Protein AF-Q3JCQ8-F1 (afdb_monomer_lite)

Organism: Nitrosococcus oceani (strain ATCC 19707 / BCRC 17464 / JCM 30415 / NCIMB 11848 / C-107) (NCBI:txid323261)

Secondary structure (DSSP, 8-state):
-------HHHHHHHBT-TTTTT-B-EETTPPPP---HHHHHHHHHHHHTTPPPPPPP----SS---EEPPPSS--TT--GGGGB-----

Structure (mmCIF, N/CA/C/O backbone):
data_AF-Q3JCQ8-F1
#
_entry.id   AF-Q3JCQ8-F1
#
loop_
_atom_site.group_PDB
_atom_site.id
_atom_site.type_symbol
_atom_site.label_atom_id
_atom_site.label_alt_id
_atom_site.label_comp_id
_atom_site.label_asym_id
_atom_site.label_entity_id
_atom_site.label_seq_id
_atom_site.pdbx_PDB_ins_code
_atom_site.Cartn_x
_atom_site.Cartn_y
_atom_site.Cartn_z
_atom_site.occupancy
_atom_site.B_iso_or_equiv
_atom_site.auth_seq_id
_atom_site.auth_comp_id
_atom_site.auth_asym_id
_atom_site.auth_atom_id
_atom_site.pdbx_PDB_model_num
ATOM 1 N N . MET A 1 1 ? 17.918 -3.551 6.478 1.00 58.00 1 MET A N 1
ATOM 2 C CA . MET A 1 1 ? 16.676 -2.884 6.019 1.00 58.00 1 MET A CA 1
ATOM 3 C C . MET A 1 1 ? 16.398 -1.716 6.954 1.00 58.00 1 MET A C 1
ATOM 5 O O . MET A 1 1 ? 16.527 -1.906 8.156 1.00 58.00 1 MET A O 1
ATOM 9 N N . LYS A 1 2 ? 16.125 -0.509 6.441 1.00 68.50 2 LYS A N 1
ATOM 10 C CA . LYS A 1 2 ? 15.795 0.656 7.283 1.00 68.50 2 LYS A CA 1
ATOM 11 C C . LYS A 1 2 ? 14.275 0.771 7.382 1.00 68.50 2 LYS A C 1
ATOM 13 O O . LYS A 1 2 ? 13.629 0.941 6.354 1.00 68.50 2 LYS A O 1
ATOM 18 N N . ASN A 1 3 ? 13.731 0.697 8.594 1.00 73.88 3 ASN A N 1
ATOM 19 C CA . ASN A 1 3 ? 12.316 0.967 8.833 1.00 73.88 3 ASN A CA 1
ATO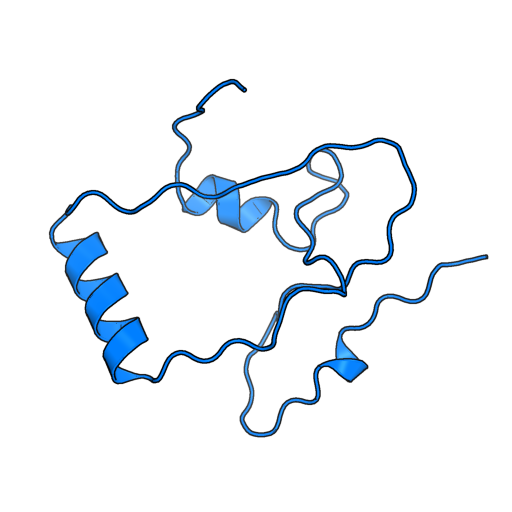M 20 C C . ASN A 1 3 ? 12.102 2.483 8.801 1.00 73.88 3 ASN A C 1
ATOM 22 O O . ASN A 1 3 ? 12.744 3.208 9.560 1.00 73.88 3 ASN A O 1
ATOM 26 N N . GLN A 1 4 ? 11.231 2.953 7.913 1.00 79.62 4 GLN A N 1
ATOM 27 C CA . GLN A 1 4 ? 10.868 4.365 7.805 1.00 79.62 4 GLN A CA 1
ATOM 28 C C . GLN A 1 4 ? 9.427 4.539 8.281 1.00 79.62 4 GLN A C 1
ATOM 30 O O . GLN A 1 4 ? 8.548 3.776 7.882 1.00 79.62 4 GLN A O 1
ATOM 35 N N . LYS A 1 5 ? 9.194 5.517 9.161 1.00 83.56 5 LYS A N 1
ATOM 36 C CA . LYS A 1 5 ? 7.844 5.921 9.563 1.00 83.56 5 LYS A CA 1
ATOM 37 C C . LYS A 1 5 ? 7.393 7.021 8.612 1.00 83.56 5 LYS A C 1
ATOM 39 O O . LYS A 1 5 ? 7.950 8.112 8.641 1.00 83.56 5 LYS A O 1
ATOM 44 N N . GLU A 1 6 ? 6.409 6.721 7.779 1.00 86.56 6 GLU A N 1
ATOM 45 C CA . GLU A 1 6 ? 5.850 7.654 6.802 1.00 86.56 6 GLU A CA 1
ATOM 46 C C . GLU A 1 6 ? 4.330 7.689 6.931 1.00 86.56 6 GLU A C 1
ATOM 48 O O . GLU A 1 6 ? 3.711 6.710 7.354 1.00 86.56 6 GLU A O 1
ATOM 53 N N . SER A 1 7 ? 3.715 8.820 6.582 1.00 89.50 7 SER A N 1
ATOM 54 C CA . SER A 1 7 ? 2.256 8.934 6.623 1.00 89.50 7 SER A CA 1
ATOM 55 C C . SER A 1 7 ? 1.607 8.109 5.511 1.00 89.50 7 SER A C 1
ATOM 57 O O . SER A 1 7 ? 2.141 8.000 4.404 1.00 89.50 7 SER A O 1
ATOM 59 N N . ILE A 1 8 ? 0.404 7.589 5.775 1.00 88.19 8 ILE A N 1
ATOM 60 C CA . ILE A 1 8 ? -0.399 6.875 4.768 1.00 88.19 8 ILE A CA 1
ATOM 61 C C . ILE A 1 8 ? -0.601 7.761 3.534 1.00 88.19 8 ILE A C 1
ATOM 63 O O . ILE A 1 8 ? -0.404 7.310 2.412 1.00 88.19 8 ILE A O 1
ATOM 67 N N . ARG A 1 9 ? -0.900 9.054 3.731 1.00 91.00 9 ARG A N 1
ATOM 68 C CA . ARG A 1 9 ? -1.067 10.021 2.636 1.00 91.00 9 ARG A CA 1
ATOM 69 C C . ARG A 1 9 ? 0.165 10.099 1.738 1.00 91.00 9 ARG A C 1
ATOM 71 O O . ARG A 1 9 ? 0.028 10.132 0.518 1.00 91.00 9 ARG A O 1
ATOM 78 N N . LYS A 1 10 ? 1.359 10.135 2.335 1.00 91.38 10 LYS A N 1
ATOM 79 C CA . LYS A 1 10 ? 2.602 10.142 1.571 1.00 91.38 10 LYS A CA 1
ATOM 80 C C . LYS A 1 10 ? 2.731 8.842 0.786 1.00 91.38 10 LYS A C 1
ATOM 82 O O . LYS A 1 10 ? 2.897 8.928 -0.420 1.00 91.38 10 LYS A O 1
ATOM 87 N N . MET A 1 11 ? 2.557 7.679 1.417 1.00 90.44 11 MET A N 1
ATOM 88 C CA . MET A 1 11 ? 2.620 6.377 0.732 1.00 90.44 11 MET A CA 1
ATOM 89 C C . MET A 1 11 ? 1.646 6.276 -0.451 1.00 90.44 11 MET A C 1
ATOM 91 O O . MET A 1 11 ? 2.039 5.840 -1.528 1.00 90.44 11 MET A O 1
ATOM 95 N N . VAL A 1 12 ? 0.405 6.744 -0.289 1.00 91.06 12 VAL A N 1
ATOM 96 C CA . VAL A 1 12 ? -0.605 6.749 -1.362 1.00 91.06 12 VAL A CA 1
ATOM 97 C C . VAL A 1 12 ? -0.160 7.601 -2.556 1.00 91.06 12 VAL A C 1
ATOM 99 O O . VAL A 1 12 ? -0.415 7.226 -3.693 1.00 91.06 12 VAL A O 1
ATOM 102 N N . SER A 1 13 ? 0.571 8.699 -2.329 1.00 93.50 13 SER A N 1
ATOM 103 C CA . SER A 1 13 ? 1.065 9.561 -3.418 1.00 93.50 13 SER A CA 1
ATOM 104 C C . SER A 1 13 ? 2.118 8.912 -4.330 1.00 93.50 13 SER A C 1
ATOM 106 O O . SER A 1 13 ? 2.357 9.423 -5.424 1.00 93.50 13 SER A O 1
ATOM 108 N N . TYR A 1 14 ? 2.735 7.805 -3.895 1.00 94.06 14 TYR A N 1
ATOM 109 C CA . TYR A 1 14 ? 3.693 7.030 -4.694 1.00 94.06 14 TYR A CA 1
ATOM 110 C C . TYR A 1 14 ? 3.017 5.971 -5.576 1.00 94.06 14 TYR A C 1
ATOM 112 O O . TYR A 1 14 ? 3.642 5.494 -6.522 1.00 94.06 14 TYR A O 1
ATOM 120 N N . LEU A 1 15 ? 1.774 5.568 -5.280 1.00 93.06 15 LEU A N 1
ATOM 121 C CA . LEU A 1 15 ? 1.088 4.520 -6.043 1.00 93.06 15 LEU A CA 1
ATOM 122 C C . LEU A 1 15 ? 0.909 4.963 -7.499 1.00 93.06 15 LEU A C 1
ATOM 124 O O . LEU A 1 15 ? 0.430 6.068 -7.746 1.00 93.06 15 LEU A O 1
ATOM 128 N N . ASN A 1 16 ? 1.274 4.096 -8.449 1.00 92.50 16 ASN A N 1
ATOM 129 C CA . ASN A 1 16 ? 1.140 4.346 -9.892 1.00 92.50 16 ASN A CA 1
ATOM 130 C C . ASN A 1 16 ? 1.829 5.640 -10.386 1.00 92.50 16 ASN A C 1
ATOM 132 O O . ASN A 1 16 ? 1.389 6.219 -11.379 1.00 92.50 16 ASN A O 1
ATOM 136 N N . ASN A 1 17 ? 2.877 6.115 -9.701 1.00 92.94 17 ASN A N 1
ATOM 137 C CA . ASN A 1 17 ? 3.495 7.414 -9.977 1.00 92.94 17 ASN A CA 1
ATOM 138 C C . ASN A 1 17 ? 5.011 7.314 -10.211 1.00 92.94 17 ASN A C 1
ATOM 140 O O . ASN A 1 17 ? 5.795 7.402 -9.265 1.00 92.94 17 ASN A O 1
ATOM 144 N N . ASP A 1 18 ? 5.423 7.193 -11.475 1.00 89.88 18 ASP A N 1
ATOM 145 C CA . ASP A 1 18 ? 6.837 7.086 -11.874 1.00 89.88 18 ASP A CA 1
ATOM 146 C C . ASP A 1 18 ? 7.686 8.308 -11.477 1.00 89.88 18 ASP A C 1
ATOM 148 O O . ASP A 1 18 ? 8.879 8.179 -11.196 1.00 89.88 18 ASP A O 1
ATOM 152 N N . GLU A 1 19 ? 7.083 9.498 -11.373 1.00 90.00 19 GLU A N 1
ATOM 153 C CA . GLU A 1 19 ? 7.792 10.736 -11.016 1.00 90.00 19 GLU A CA 1
ATOM 154 C C . GLU A 1 19 ? 8.251 10.757 -9.545 1.00 90.00 19 GLU A C 1
ATOM 156 O O . GLU A 1 19 ? 9.059 11.598 -9.138 1.00 90.00 19 GLU A O 1
ATOM 161 N N . LYS A 1 20 ? 7.743 9.837 -8.716 1.00 89.44 20 LYS A N 1
ATOM 162 C CA . LYS A 1 20 ? 8.035 9.750 -7.280 1.00 89.44 20 LYS A CA 1
ATOM 163 C C . LYS A 1 20 ? 9.004 8.606 -6.986 1.00 89.44 20 LYS A C 1
ATOM 165 O O . LYS A 1 20 ? 8.598 7.566 -6.486 1.00 89.44 20 LYS A O 1
ATOM 170 N N . ASP A 1 21 ? 10.296 8.813 -7.247 1.00 86.00 21 ASP A N 1
ATOM 171 C CA . ASP A 1 21 ? 11.355 7.802 -7.008 1.00 86.00 21 ASP A CA 1
ATOM 172 C C . ASP A 1 21 ? 11.052 6.454 -7.701 1.00 86.00 21 ASP A C 1
ATOM 174 O O . ASP A 1 21 ? 11.244 5.385 -7.125 1.00 86.00 21 ASP A O 1
ATOM 178 N N . GLY A 1 22 ? 10.511 6.513 -8.924 1.00 88.06 22 GLY A N 1
ATOM 179 C CA . GLY A 1 22 ? 10.102 5.339 -9.698 1.00 88.06 22 GLY A CA 1
ATOM 180 C C . GLY A 1 22 ? 8.755 4.739 -9.292 1.00 88.06 22 GLY A C 1
ATOM 181 O O . GLY A 1 22 ? 8.330 3.775 -9.912 1.00 88.06 22 GLY A O 1
ATOM 182 N N . GLY A 1 23 ? 8.071 5.295 -8.287 1.00 92.81 23 GLY A N 1
ATOM 183 C CA . GLY A 1 23 ? 6.716 4.908 -7.901 1.00 92.81 23 GLY A CA 1
ATOM 184 C C . GLY A 1 23 ? 6.602 3.560 -7.191 1.00 92.81 23 GLY A C 1
ATOM 185 O O . GLY A 1 23 ? 7.535 2.762 -7.097 1.00 92.81 23 GLY A O 1
ATOM 186 N N . TYR A 1 24 ? 5.414 3.302 -6.653 1.00 93.25 24 TYR A N 1
ATOM 187 C CA . TYR A 1 24 ? 5.045 2.004 -6.104 1.00 93.25 24 TYR A CA 1
ATOM 188 C C . TYR A 1 24 ? 4.146 1.256 -7.075 1.00 93.25 24 TYR A C 1
ATOM 190 O O . TYR A 1 24 ? 3.100 1.753 -7.501 1.00 93.25 24 TYR A O 1
ATOM 198 N N . TRP A 1 25 ? 4.544 0.015 -7.341 1.00 92.38 25 TRP A N 1
ATOM 199 C CA . TRP A 1 25 ? 3.908 -0.891 -8.289 1.00 92.38 25 TRP A CA 1
ATOM 200 C C . TRP A 1 25 ? 3.659 -2.248 -7.645 1.00 92.38 25 TRP A C 1
ATOM 202 O O . TRP A 1 25 ? 4.340 -2.637 -6.693 1.00 92.38 25 TRP A O 1
ATOM 212 N N . LEU A 1 26 ?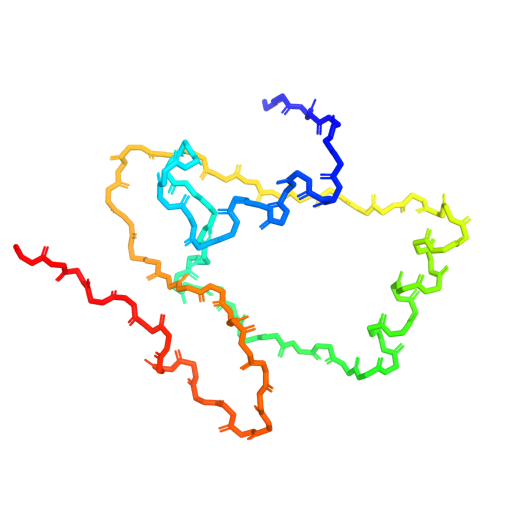 2.690 -2.990 -8.176 1.00 92.12 26 LEU A N 1
ATOM 213 C CA . LEU A 1 26 ? 2.441 -4.357 -7.740 1.00 92.12 26 LEU A CA 1
ATOM 214 C C . LEU A 1 26 ? 3.257 -5.326 -8.595 1.00 92.12 26 LEU A C 1
ATOM 216 O O . LEU A 1 26 ? 3.127 -5.304 -9.820 1.00 92.12 26 LEU A O 1
ATOM 220 N N . PRO A 1 27 ? 4.052 -6.226 -7.997 1.00 90.31 27 PRO A N 1
ATOM 221 C CA . PRO A 1 27 ? 4.728 -7.252 -8.773 1.00 90.31 27 PRO A CA 1
ATOM 222 C C . PRO A 1 27 ? 3.688 -8.204 -9.373 1.00 90.31 27 PRO A C 1
ATOM 224 O O . PRO A 1 27 ? 2.679 -8.518 -8.737 1.00 90.31 27 PRO A O 1
ATOM 227 N N . ASN A 1 28 ? 3.930 -8.719 -10.581 1.00 87.38 28 ASN A N 1
ATOM 228 C CA . ASN A 1 28 ? 2.927 -9.548 -11.261 1.00 87.38 28 ASN A CA 1
ATOM 229 C C . ASN A 1 28 ? 2.587 -10.853 -10.524 1.00 87.38 28 ASN A C 1
ATOM 231 O O . ASN A 1 28 ? 1.464 -11.340 -10.641 1.00 87.38 28 ASN A O 1
ATOM 235 N N . ILE A 1 29 ? 3.501 -11.358 -9.691 1.00 87.44 29 ILE A N 1
ATOM 236 C CA . ILE A 1 29 ? 3.264 -12.512 -8.810 1.00 87.44 29 ILE A CA 1
ATOM 237 C C . ILE A 1 29 ? 2.265 -12.225 -7.674 1.00 87.44 29 ILE A C 1
ATOM 239 O O . ILE A 1 29 ? 1.740 -13.161 -7.069 1.00 87.44 29 ILE A O 1
ATOM 243 N N . GLN A 1 30 ? 1.986 -10.953 -7.363 1.00 89.44 30 GLN A N 1
ATOM 244 C CA . GLN A 1 30 ? 1.066 -10.589 -6.290 1.00 89.44 30 GLN A CA 1
ATOM 245 C C . GLN A 1 30 ? -0.317 -11.176 -6.574 1.00 89.44 30 GLN A C 1
ATOM 247 O O . GLN A 1 30 ? -0.931 -10.875 -7.604 1.00 89.44 30 GLN A O 1
ATOM 252 N N . ARG A 1 31 ? -0.818 -11.985 -5.638 1.00 87.94 31 ARG A N 1
ATOM 253 C CA . ARG A 1 31 ? -2.139 -12.613 -5.744 1.00 87.94 31 ARG A CA 1
ATOM 254 C C . ARG A 1 31 ? -3.249 -11.555 -5.787 1.00 87.94 31 ARG A C 1
ATOM 256 O O . ARG 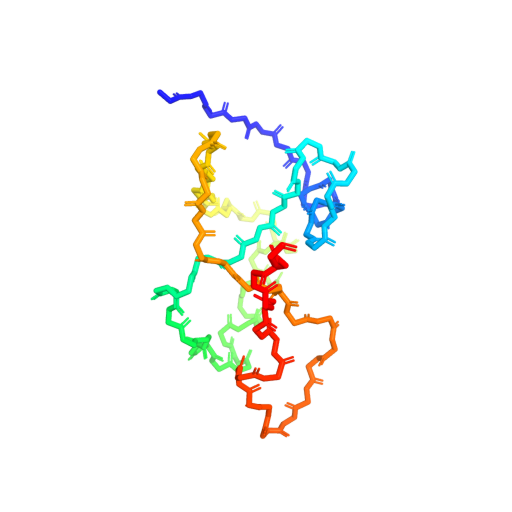A 1 31 ? -3.048 -10.453 -5.264 1.00 87.94 31 ARG A O 1
ATOM 263 N N . PRO A 1 32 ? -4.408 -11.878 -6.389 1.00 86.25 32 PRO A N 1
ATOM 264 C CA . PRO A 1 32 ? -5.596 -11.041 -6.286 1.00 86.25 32 PRO A CA 1
ATOM 265 C C . PRO A 1 32 ? -5.907 -10.697 -4.827 1.00 86.25 32 PRO A C 1
ATOM 267 O O . PRO A 1 32 ? -5.623 -11.484 -3.924 1.00 86.25 32 PRO A O 1
ATOM 270 N N . PHE A 1 33 ? -6.480 -9.518 -4.606 1.00 87.81 33 PHE A N 1
ATOM 271 C CA . PHE A 1 33 ? -6.965 -9.118 -3.292 1.00 87.81 33 PHE A CA 1
ATOM 272 C C . PHE A 1 33 ? -8.125 -10.031 -2.865 1.00 87.81 33 PHE A C 1
ATOM 274 O O . PHE A 1 33 ? -8.986 -10.343 -3.684 1.00 87.81 33 PHE A O 1
ATOM 281 N N . VAL A 1 34 ? -8.121 -10.486 -1.609 1.00 89.56 34 VAL A N 1
ATOM 282 C CA . VAL A 1 34 ? -9.047 -11.527 -1.113 1.00 89.56 34 VAL A CA 1
ATOM 283 C C . VAL A 1 34 ? -9.867 -11.101 0.099 1.00 89.56 34 VAL A C 1
ATOM 285 O O . VAL A 1 34 ? -10.613 -11.918 0.631 1.00 89.56 34 VAL A O 1
ATOM 288 N N . TRP A 1 35 ? -9.699 -9.875 0.598 1.00 92.50 35 TRP A N 1
ATOM 289 C CA . TRP A 1 35 ? -10.469 -9.462 1.766 1.00 92.50 35 TRP A CA 1
ATOM 290 C C . TRP A 1 35 ? -11.914 -9.170 1.380 1.00 92.50 35 TRP A C 1
ATOM 292 O O . TRP A 1 35 ? -12.186 -8.540 0.359 1.00 92.50 35 TRP A O 1
ATOM 302 N N . SER A 1 36 ? -12.814 -9.630 2.242 1.00 93.56 36 SER A N 1
ATOM 303 C CA . SER A 1 36 ? -14.222 -9.241 2.257 1.00 93.56 36 SER A CA 1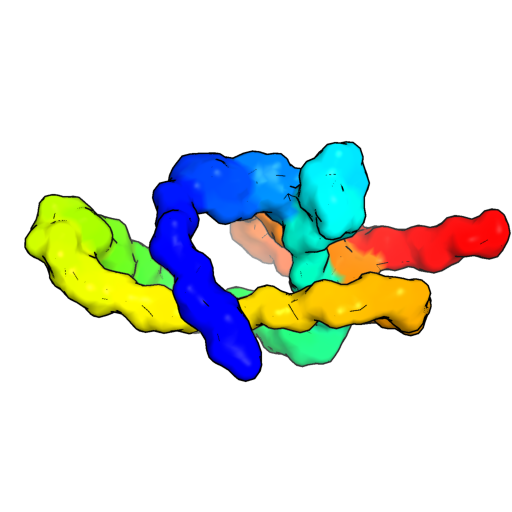
ATOM 304 C C . SER A 1 36 ? -14.399 -7.807 2.760 1.00 93.56 36 SER A C 1
ATOM 306 O O . SER A 1 36 ? -13.501 -7.245 3.392 1.00 93.56 36 SER A O 1
ATOM 308 N N . GLU A 1 37 ? -15.574 -7.232 2.514 1.00 93.38 37 GLU A N 1
ATOM 309 C CA . GLU A 1 37 ? -15.942 -5.891 2.983 1.00 93.38 37 GLU A CA 1
ATOM 310 C C . GLU A 1 37 ? -15.806 -5.772 4.511 1.00 93.38 37 GLU A C 1
ATOM 312 O O . GLU A 1 37 ? -15.106 -4.879 4.983 1.00 93.38 37 GLU A O 1
ATOM 317 N N . ASP A 1 38 ? -16.295 -6.754 5.276 1.00 97.06 38 ASP A N 1
ATOM 318 C CA . ASP A 1 38 ? -16.171 -6.787 6.744 1.00 97.06 38 ASP A CA 1
ATOM 319 C C . ASP A 1 38 ? -14.711 -6.712 7.234 1.00 97.06 38 ASP A C 1
ATOM 321 O O . ASP A 1 38 ? -14.397 -6.122 8.271 1.00 97.06 38 ASP A O 1
ATOM 325 N N . GLN A 1 39 ? -13.780 -7.340 6.509 1.00 95.56 39 GLN A N 1
ATOM 326 C CA . GLN A 1 39 ? -12.358 -7.307 6.861 1.00 95.56 39 GLN A CA 1
ATOM 327 C C . GLN A 1 39 ? -11.737 -5.939 6.574 1.00 95.56 39 GLN A C 1
ATOM 329 O O . GLN A 1 39 ? -10.884 -5.483 7.339 1.00 95.56 39 GLN A O 1
ATOM 334 N N . ILE A 1 40 ? -12.169 -5.284 5.494 1.00 93.50 40 ILE A N 1
ATOM 335 C CA . ILE A 1 40 ? -11.756 -3.920 5.161 1.00 93.50 40 ILE A CA 1
ATOM 336 C C . ILE A 1 40 ? -12.262 -2.962 6.244 1.00 93.50 40 ILE A C 1
ATOM 338 O O . ILE A 1 40 ? -11.474 -2.184 6.779 1.00 93.50 40 ILE A O 1
ATOM 342 N N . GLU A 1 41 ? -13.532 -3.063 6.634 1.00 96.06 41 GLU A N 1
ATOM 343 C CA . GLU A 1 41 ? -14.128 -2.232 7.687 1.00 96.06 41 GLU A CA 1
ATOM 344 C C . GLU A 1 41 ? -13.377 -2.351 9.018 1.00 96.06 41 GLU A C 1
ATOM 346 O O . GLU A 1 41 ? -13.050 -1.342 9.641 1.00 96.06 41 GLU A O 1
ATOM 351 N N . ARG A 1 42 ? -13.000 -3.571 9.422 1.00 94.94 42 ARG A N 1
ATOM 352 C CA . ARG A 1 42 ? -12.191 -3.798 10.635 1.00 94.94 42 ARG A CA 1
ATOM 353 C C . ARG A 1 42 ? -10.817 -3.133 10.577 1.00 94.94 42 ARG A C 1
ATOM 355 O O . ARG A 1 42 ? -10.309 -2.686 11.609 1.00 94.94 42 ARG A O 1
ATOM 362 N N . LEU A 1 43 ? -10.198 -3.067 9.396 1.00 92.94 43 LEU A N 1
ATOM 363 C CA . LEU A 1 43 ? -8.952 -2.324 9.222 1.00 92.94 43 LEU A CA 1
ATOM 364 C C . LEU A 1 43 ? -9.188 -0.821 9.419 1.00 92.94 43 LEU A C 1
ATOM 366 O O . LEU A 1 43 ? -8.414 -0.183 10.129 1.00 92.94 43 LEU A O 1
ATOM 370 N N . PHE A 1 44 ? -10.253 -0.264 8.837 1.00 93.12 44 PHE A N 1
ATOM 371 C CA . PHE A 1 44 ? -10.600 1.147 9.027 1.00 93.12 44 PHE A CA 1
ATOM 372 C C . PHE A 1 44 ? -10.898 1.475 10.494 1.00 93.12 44 PHE A C 1
ATOM 374 O O . PHE A 1 44 ? -10.354 2.452 11.006 1.00 93.12 44 PHE A O 1
ATOM 381 N N . ASP A 1 45 ? -11.667 0.636 11.193 1.00 95.25 45 ASP A N 1
ATOM 382 C CA . ASP A 1 45 ? -11.931 0.791 12.630 1.00 95.25 45 ASP A CA 1
ATOM 383 C C . ASP A 1 45 ? -10.624 0.766 13.442 1.00 95.25 45 ASP A C 1
ATOM 385 O O . ASP A 1 45 ? -10.402 1.629 14.290 1.00 95.25 45 ASP A O 1
ATOM 389 N N . SER A 1 46 ? -9.693 -0.135 13.109 1.00 93.69 46 SER A N 1
ATOM 390 C CA . SER A 1 46 ? -8.371 -0.187 13.753 1.00 93.69 46 SER A CA 1
ATOM 391 C C . SER A 1 46 ? -7.556 1.091 13.527 1.00 93.69 46 SER A C 1
ATOM 393 O O . SER A 1 46 ? -6.930 1.590 14.461 1.00 93.69 46 SER A O 1
ATOM 395 N N . ILE A 1 47 ? -7.579 1.640 12.307 1.00 90.69 47 ILE A N 1
ATOM 396 C CA . ILE A 1 47 ? -6.894 2.896 11.967 1.00 90.69 47 ILE A CA 1
ATOM 397 C C . ILE A 1 47 ? -7.507 4.070 12.741 1.00 90.69 47 ILE A C 1
ATOM 399 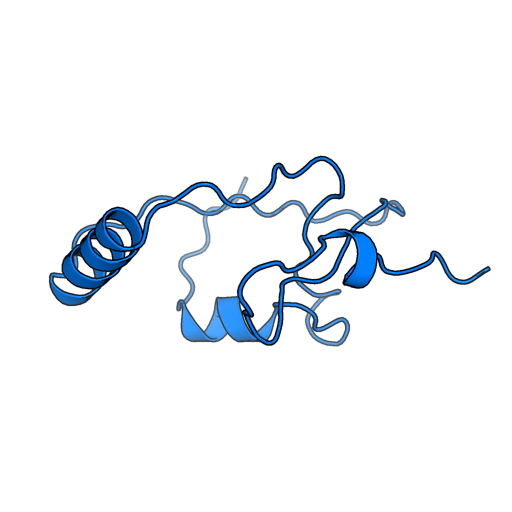O O . ILE A 1 47 ? -6.768 4.874 13.304 1.00 90.69 47 ILE A O 1
ATOM 403 N N . MET A 1 48 ? -8.839 4.163 12.803 1.00 92.25 48 MET A N 1
ATOM 404 C CA . MET A 1 48 ? -9.549 5.234 13.519 1.00 92.25 48 MET A CA 1
ATOM 405 C C . MET A 1 48 ? -9.332 5.182 15.035 1.00 92.25 48 MET A C 1
ATOM 407 O O . MET A 1 48 ? -9.358 6.218 15.692 1.00 92.25 48 MET A O 1
ATOM 411 N N . ARG A 1 49 ? -9.098 3.987 15.587 1.00 94.69 49 ARG A N 1
ATOM 412 C CA . ARG A 1 49 ? -8.747 3.764 16.999 1.00 94.69 49 ARG A CA 1
ATOM 413 C C . ARG A 1 49 ? -7.254 3.907 17.293 1.00 94.69 49 ARG A C 1
ATOM 415 O O . ARG A 1 49 ? -6.840 3.637 18.417 1.00 94.69 49 ARG A O 1
ATOM 422 N N . GLU A 1 50 ? -6.454 4.282 16.297 1.00 89.75 50 GLU A N 1
ATOM 423 C CA . GLU A 1 50 ? -4.999 4.427 16.401 1.00 89.75 50 GLU A CA 1
ATOM 424 C C . GLU A 1 50 ? -4.278 3.139 16.840 1.00 89.75 50 GLU A C 1
ATOM 426 O O . GLU A 1 50 ? -3.173 3.179 17.391 1.00 89.75 50 GLU A O 1
ATOM 431 N N . TYR A 1 51 ? -4.870 1.969 16.575 1.00 91.00 51 TYR A N 1
ATOM 432 C CA . TYR A 1 51 ? -4.177 0.709 16.804 1.00 91.00 51 TYR A CA 1
ATOM 433 C C . TYR A 1 51 ? -2.978 0.578 15.859 1.00 91.00 51 TYR A C 1
ATOM 435 O O . TYR A 1 51 ? -3.040 1.002 14.699 1.00 91.00 51 TYR A O 1
ATOM 443 N N . PRO A 1 52 ? -1.865 -0.015 16.327 1.00 85.12 52 PRO A N 1
ATOM 444 C CA . PRO A 1 52 ? -0.678 -0.168 15.506 1.00 85.12 52 PRO A CA 1
ATOM 445 C C . PRO A 1 52 ? -0.992 -1.037 14.288 1.00 85.12 52 PRO A C 1
ATOM 447 O O . PRO A 1 52 ? -1.306 -2.221 14.404 1.00 85.12 52 PRO A O 1
ATOM 450 N N . ILE A 1 53 ? -0.875 -0.438 13.106 1.00 80.88 53 ILE A N 1
ATOM 451 C CA . ILE A 1 53 ? -0.936 -1.161 11.839 1.00 80.88 53 ILE A CA 1
ATOM 452 C C . ILE A 1 53 ? 0.397 -1.863 11.562 1.00 80.88 53 ILE A C 1
ATOM 454 O O . ILE A 1 53 ? 1.464 -1.423 11.997 1.00 80.88 53 ILE A O 1
ATOM 458 N N . SER A 1 54 ? 0.324 -2.977 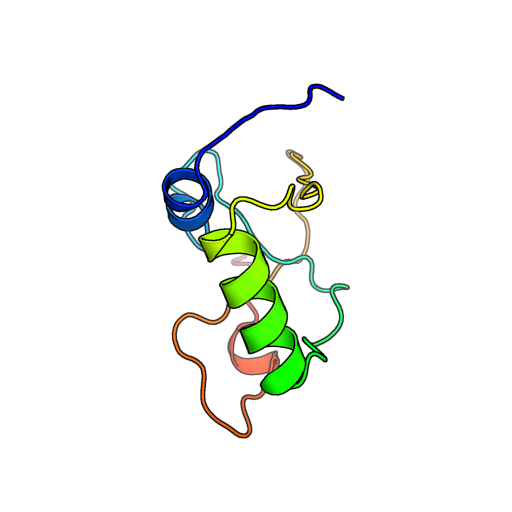10.834 1.00 79.25 54 SER A N 1
ATOM 459 C CA . SER A 1 54 ? 1.501 -3.758 10.444 1.00 79.25 54 SER A CA 1
ATOM 460 C C . SER A 1 54 ? 2.412 -2.987 9.474 1.00 79.25 54 SER A C 1
ATOM 462 O O . SER A 1 54 ? 2.087 -1.900 8.994 1.00 79.25 54 SER A O 1
ATOM 464 N N . THR A 1 55 ? 3.576 -3.552 9.171 1.00 84.31 55 THR A N 1
ATOM 465 C CA . THR A 1 55 ? 4.550 -2.963 8.250 1.00 84.31 55 THR A CA 1
ATOM 466 C C . THR A 1 55 ? 4.229 -3.286 6.789 1.00 84.31 55 THR A C 1
ATOM 468 O O . THR A 1 55 ? 3.731 -4.361 6.460 1.00 84.31 55 THR A O 1
ATOM 471 N N . LEU A 1 56 ? 4.553 -2.354 5.890 1.00 87.12 56 LEU A N 1
ATOM 472 C CA . LEU A 1 56 ? 4.558 -2.587 4.444 1.00 87.12 56 LEU A CA 1
ATOM 473 C C . LEU A 1 56 ? 5.978 -2.924 3.986 1.00 87.12 56 LEU A C 1
ATOM 475 O O . LEU A 1 56 ? 6.938 -2.256 4.377 1.00 87.12 56 LEU A O 1
ATOM 479 N N . LEU A 1 57 ? 6.112 -3.947 3.141 1.00 89.56 57 LEU A N 1
ATOM 480 C CA . LEU A 1 57 ? 7.381 -4.301 2.516 1.00 89.56 57 LEU A CA 1
ATOM 481 C C . LEU A 1 57 ? 7.489 -3.611 1.157 1.00 89.56 57 LEU A C 1
ATOM 483 O O . LEU A 1 57 ? 6.668 -3.842 0.273 1.00 89.56 57 LEU A O 1
ATOM 487 N N . VAL A 1 58 ? 8.534 -2.806 0.985 1.00 89.75 58 VAL A N 1
ATOM 488 C CA . VAL A 1 58 ? 8.853 -2.154 -0.287 1.00 89.75 58 VAL A CA 1
ATOM 489 C C . VAL A 1 58 ? 10.216 -2.642 -0.752 1.00 89.75 58 VAL A C 1
ATOM 491 O O . VAL A 1 58 ? 11.186 -2.628 0.010 1.00 89.75 58 VAL A O 1
ATOM 494 N N . TRP A 1 59 ? 10.294 -3.060 -2.013 1.00 90.06 59 TRP A N 1
ATOM 495 C CA . TRP A 1 59 ? 11.544 -3.446 -2.650 1.00 90.06 59 TRP A CA 1
ATOM 496 C C . TRP A 1 59 ? 11.934 -2.410 -3.702 1.00 90.06 59 TRP A C 1
ATOM 498 O O . TRP A 1 59 ? 11.200 -2.182 -4.656 1.00 90.06 59 TRP A O 1
ATOM 508 N N . ARG A 1 60 ? 13.103 -1.788 -3.518 1.00 89.38 60 ARG A N 1
ATOM 509 C CA . ARG A 1 60 ? 13.692 -0.853 -4.480 1.00 89.38 60 ARG A CA 1
ATOM 510 C C . ARG A 1 60 ? 14.799 -1.552 -5.256 1.00 89.38 60 ARG A C 1
ATOM 512 O O . ARG A 1 60 ? 15.758 -2.038 -4.655 1.00 89.38 60 ARG A O 1
ATOM 519 N N . THR A 1 61 ? 14.683 -1.567 -6.576 1.00 89.06 61 THR A N 1
ATOM 520 C CA . THR A 1 61 ? 15.624 -2.222 -7.487 1.00 89.06 61 THR A CA 1
ATOM 521 C C . THR A 1 61 ? 15.796 -1.392 -8.755 1.00 89.06 61 THR A C 1
ATOM 523 O O . THR A 1 61 ? 14.913 -0.619 -9.107 1.00 89.06 61 THR A O 1
ATOM 526 N N . LYS A 1 62 ? 16.954 -1.528 -9.410 1.00 87.69 62 LYS A N 1
ATOM 527 C CA . LYS A 1 62 ? 17.217 -0.964 -10.746 1.00 87.69 62 LYS A CA 1
ATOM 528 C C . LYS A 1 62 ? 16.972 -1.978 -11.866 1.00 87.69 62 LYS A C 1
ATOM 530 O O . LYS A 1 62 ? 17.088 -1.624 -13.030 1.00 87.69 62 LYS A O 1
ATOM 535 N N . ALA A 1 63 ? 16.733 -3.241 -11.511 1.00 88.31 63 ALA A N 1
ATOM 536 C CA . ALA A 1 63 ? 16.420 -4.274 -12.484 1.00 88.31 63 ALA A CA 1
ATOM 537 C C . ALA A 1 63 ? 15.012 -4.050 -13.036 1.00 88.31 63 ALA A C 1
ATOM 539 O O . ALA A 1 63 ? 14.106 -3.699 -12.279 1.00 88.31 63 ALA A O 1
ATOM 540 N N . GLU A 1 64 ? 14.834 -4.305 -14.326 1.00 85.12 64 GLU A N 1
ATOM 541 C CA . GLU A 1 64 ? 13.512 -4.339 -14.939 1.00 85.12 64 GLU A CA 1
ATOM 542 C C . GLU A 1 64 ? 12.759 -5.570 -14.439 1.00 85.12 64 GLU A C 1
ATOM 544 O O . GLU A 1 64 ? 13.247 -6.702 -14.500 1.00 85.12 64 GLU A O 1
ATOM 549 N N . ILE A 1 65 ? 11.580 -5.338 -13.865 1.00 86.38 65 ILE A N 1
ATOM 550 C CA . ILE A 1 65 ? 10.737 -6.385 -13.299 1.00 86.38 65 ILE A CA 1
ATOM 551 C C . ILE A 1 65 ? 9.325 -6.163 -13.782 1.00 86.38 65 ILE A C 1
ATOM 553 O O . ILE A 1 65 ? 8.766 -5.084 -13.627 1.00 86.38 65 ILE A O 1
ATOM 557 N N . ARG A 1 66 ? 8.709 -7.234 -14.266 1.00 87.19 66 ARG A N 1
ATOM 558 C CA . ARG A 1 66 ? 7.301 -7.236 -14.637 1.00 87.19 66 ARG A CA 1
ATOM 559 C C . ARG A 1 66 ? 6.406 -6.860 -13.457 1.00 87.19 66 ARG A C 1
ATOM 561 O O . ARG A 1 66 ? 6.265 -7.617 -12.487 1.00 87.19 66 ARG A O 1
ATOM 568 N N . HIS A 1 67 ? 5.751 -5.718 -13.586 1.00 89.06 67 HIS A N 1
ATOM 569 C CA . HIS A 1 67 ? 4.824 -5.176 -12.606 1.00 89.06 67 HIS A CA 1
ATOM 570 C C . HIS A 1 67 ? 3.510 -4.747 -13.265 1.00 89.06 67 HIS A C 1
ATOM 572 O O . HIS A 1 67 ? 3.375 -4.704 -14.487 1.00 89.06 67 HIS A O 1
ATOM 578 N N . ARG A 1 68 ? 2.523 -4.424 -12.434 1.00 89.81 68 ARG A N 1
ATOM 579 C CA . ARG A 1 68 ? 1.226 -3.885 -12.840 1.00 89.81 68 ARG A CA 1
ATOM 580 C C . ARG A 1 68 ? 0.840 -2.699 -11.970 1.00 89.81 68 ARG A C 1
ATOM 582 O O . ARG A 1 68 ? 1.353 -2.536 -10.858 1.00 89.81 68 ARG A O 1
ATOM 589 N N . LYS A 1 69 ? -0.099 -1.903 -12.474 1.00 91.00 69 LYS A N 1
ATOM 590 C CA . LYS A 1 69 ? -0.687 -0.791 -11.725 1.00 91.00 69 LYS A CA 1
ATOM 591 C C . LYS A 1 69 ? -1.539 -1.299 -10.564 1.00 91.00 69 LYS A C 1
ATOM 593 O O . LYS A 1 69 ? -2.167 -2.359 -10.639 1.00 91.00 69 LYS A O 1
ATOM 598 N N . PHE A 1 70 ? -1.570 -0.521 -9.491 1.00 90.69 70 PHE A N 1
ATOM 599 C CA . PHE A 1 70 ? -2.665 -0.549 -8.532 1.00 90.69 70 PHE A CA 1
ATOM 600 C C . PHE A 1 70 ? -3.967 -0.158 -9.241 1.00 90.69 70 PHE A C 1
ATOM 602 O O . PHE A 1 70 ? -3.956 0.577 -10.225 1.00 90.69 70 PHE A O 1
ATOM 609 N N . VAL A 1 71 ? -5.093 -0.668 -8.752 1.00 88.00 71 VAL A N 1
ATOM 610 C CA . VAL A 1 71 ? -6.411 -0.354 -9.313 1.00 88.00 71 VAL A CA 1
ATOM 611 C C . VAL A 1 71 ? -6.774 1.087 -8.958 1.00 88.00 71 VAL A C 1
ATOM 613 O O . VAL A 1 71 ? -6.906 1.393 -7.777 1.00 88.00 71 VAL A O 1
ATOM 616 N N . ASP A 1 72 ? -6.967 1.946 -9.962 1.00 83.62 72 ASP A N 1
ATOM 617 C CA . ASP A 1 72 ? -7.345 3.349 -9.730 1.00 83.62 72 ASP A CA 1
ATOM 618 C C . ASP A 1 72 ? -8.804 3.473 -9.265 1.00 83.62 72 ASP A C 1
ATOM 620 O O . ASP A 1 72 ? -9.104 4.175 -8.305 1.00 83.62 72 ASP A O 1
ATOM 624 N N . ASN A 1 73 ? -9.716 2.750 -9.927 1.00 84.69 73 ASN A N 1
ATOM 625 C CA . ASN A 1 73 ? -11.141 2.725 -9.600 1.00 84.69 73 ASN A CA 1
ATOM 626 C C . ASN A 1 73 ? -11.636 1.280 -9.537 1.00 84.69 73 ASN A C 1
ATOM 628 O O . ASN A 1 73 ? -11.637 0.565 -10.544 1.00 84.69 73 ASN A O 1
ATOM 632 N N . TYR A 1 74 ? -12.061 0.843 -8.353 1.00 82.38 74 TYR A N 1
ATOM 633 C CA . TYR A 1 74 ? -12.623 -0.490 -8.175 1.00 82.38 74 TYR A CA 1
ATOM 634 C C . TYR A 1 74 ? -14.016 -0.588 -8.814 1.00 82.38 74 TYR A C 1
ATOM 636 O O . TYR A 1 74 ? -14.864 0.280 -8.623 1.00 82.38 74 TYR A O 1
ATOM 644 N N . LYS A 1 75 ? -14.262 -1.678 -9.546 1.00 81.19 75 LYS A N 1
ATOM 645 C CA . LYS A 1 75 ? -15.588 -2.087 -10.021 1.00 81.19 75 LYS A CA 1
ATOM 646 C C . LYS A 1 75 ? -15.739 -3.597 -9.847 1.00 81.19 75 LYS A C 1
ATOM 648 O O . LYS A 1 75 ? -14.773 -4.351 -9.999 1.00 81.19 75 LYS A O 1
ATOM 653 N N . GLN A 1 76 ? -16.956 -4.039 -9.549 1.00 78.81 76 GLN A N 1
ATOM 654 C CA . GLN A 1 76 ? -17.260 -5.460 -9.430 1.00 78.81 76 GLN A CA 1
ATOM 655 C C . GLN A 1 76 ? -17.001 -6.172 -10.768 1.00 78.81 76 GLN A C 1
ATOM 657 O O . GLN A 1 76 ? -17.313 -5.645 -11.836 1.00 78.81 76 GLN A O 1
ATOM 662 N N . GLY A 1 77 ? -16.393 -7.361 -10.718 1.00 78.69 77 GLY A N 1
ATOM 663 C CA . GLY A 1 77 ? -16.038 -8.121 -11.923 1.00 78.69 77 GLY A CA 1
ATOM 664 C C . GLY A 1 77 ? -14.806 -7.598 -12.673 1.00 78.69 77 GLY A C 1
ATOM 665 O O . GLY A 1 77 ? -14.620 -7.932 -13.844 1.00 78.69 77 GLY A O 1
ATOM 666 N N . LEU A 1 78 ? -13.962 -6.785 -12.024 1.00 79.81 78 LEU A N 1
ATOM 667 C CA . LEU A 1 78 ? -12.682 -6.360 -12.589 1.00 79.81 78 LEU A CA 1
ATOM 668 C C . LEU A 1 78 ? -11.814 -7.542 -13.010 1.00 79.81 78 LEU A C 1
ATOM 670 O O . LEU A 1 78 ? -11.598 -8.482 -12.243 1.00 79.81 78 LEU A O 1
ATOM 674 N N . ARG A 1 79 ? -11.244 -7.444 -14.211 1.00 77.69 79 ARG A N 1
ATOM 675 C CA . ARG A 1 79 ? -10.222 -8.372 -14.683 1.00 77.69 79 ARG A CA 1
ATOM 676 C C . ARG A 1 79 ? -8.859 -7.754 -14.427 1.00 77.69 79 ARG A C 1
ATOM 678 O O . ARG A 1 79 ? -8.560 -6.668 -14.905 1.00 77.69 79 ARG A O 1
ATOM 685 N N . LEU A 1 80 ? -8.006 -8.460 -13.685 1.00 73.62 80 LEU A N 1
ATOM 686 C CA . LEU A 1 80 ? -6.653 -7.977 -13.378 1.00 73.62 80 LEU A CA 1
ATOM 687 C C . LEU A 1 80 ? -5.785 -7.777 -14.629 1.00 73.62 80 LEU A C 1
ATOM 689 O O . LEU A 1 80 ? -4.824 -7.014 -14.580 1.00 73.62 80 LEU A O 1
ATOM 693 N N . THR A 1 81 ? -6.134 -8.435 -15.738 1.00 73.56 81 THR A N 1
ATOM 694 C CA . THR A 1 81 ? -5.492 -8.262 -17.047 1.00 73.56 81 THR A CA 1
ATOM 695 C C . THR A 1 81 ? -5.567 -6.827 -17.554 1.00 73.56 81 THR A C 1
ATOM 697 O O . THR A 1 81 ? -4.651 -6.396 -18.243 1.00 73.56 81 THR A O 1
ATOM 700 N N . ASP A 1 82 ? -6.606 -6.076 -17.180 1.00 73.12 82 ASP A N 1
ATOM 701 C CA . ASP A 1 82 ? -6.828 -4.705 -17.654 1.00 73.12 82 ASP A CA 1
ATOM 702 C C . ASP A 1 82 ? -5.803 -3.712 -17.070 1.00 73.12 82 ASP A C 1
ATOM 704 O O . ASP A 1 82 ? -5.640 -2.612 -17.587 1.00 73.12 82 ASP A O 1
ATOM 708 N N . PHE A 1 83 ? -5.095 -4.099 -16.002 1.00 72.56 83 PHE A N 1
ATOM 709 C CA . PHE A 1 83 ? -4.083 -3.271 -15.329 1.00 72.56 83 PHE A CA 1
ATOM 710 C C . PHE A 1 83 ? -2.647 -3.705 -15.624 1.00 72.56 83 PHE A C 1
ATOM 712 O O . PHE A 1 83 ? -1.706 -3.186 -15.012 1.00 72.56 83 PHE A O 1
ATOM 719 N N . TYR A 1 84 ? -2.465 -4.675 -16.524 1.00 71.38 84 TYR A N 1
ATOM 720 C CA . TYR A 1 84 ? -1.143 -5.047 -17.003 1.00 71.38 84 TYR A CA 1
ATOM 721 C C . TYR A 1 84 ? -0.521 -3.854 -17.730 1.00 71.38 84 TYR A C 1
ATOM 723 O O . TYR A 1 84 ? -1.135 -3.285 -18.630 1.00 71.38 84 TYR A O 1
ATOM 731 N N . VAL A 1 85 ? 0.691 -3.471 -17.333 1.00 67.56 85 VAL A N 1
ATOM 732 C CA . VAL A 1 85 ? 1.467 -2.461 -18.053 1.00 67.56 85 VAL A CA 1
ATOM 733 C C . VAL A 1 85 ? 2.342 -3.220 -19.050 1.00 67.56 85 VAL A C 1
ATOM 735 O O . VAL A 1 85 ? 3.185 -4.003 -18.607 1.00 67.56 85 VAL A O 1
ATOM 738 N N . PRO A 1 86 ? 2.127 -3.069 -20.371 1.00 63.19 86 PRO A N 1
ATOM 739 C CA . PRO A 1 86 ? 3.025 -3.645 -21.361 1.00 63.19 86 PRO A CA 1
ATOM 740 C C . PRO A 1 86 ? 4.433 -3.090 -21.150 1.00 63.19 86 PRO A C 1
ATOM 742 O O . PRO A 1 86 ? 4.593 -1.889 -20.943 1.00 63.19 86 PRO A O 1
ATOM 745 N N . GLU A 1 87 ? 5.444 -3.956 -21.205 1.00 58.69 87 GLU A N 1
ATOM 746 C CA . GLU A 1 87 ? 6.822 -3.499 -21.383 1.00 58.69 87 GLU A CA 1
ATOM 747 C C . GLU A 1 87 ? 6.857 -2.765 -22.736 1.00 58.69 87 GLU A C 1
ATOM 749 O O . GLU A 1 87 ? 6.562 -3.364 -23.773 1.00 58.69 87 GLU A O 1
ATOM 754 N N . ASN A 1 88 ? 7.108 -1.452 -22.727 1.00 47.91 88 ASN A N 1
ATOM 755 C CA . ASN A 1 88 ? 7.452 -0.742 -23.956 1.00 47.91 88 ASN A CA 1
ATOM 756 C C . ASN A 1 88 ? 8.795 -1.312 -24.442 1.00 47.91 88 ASN A C 1
ATOM 758 O O . ASN A 1 88 ? 9.757 -1.308 -23.675 1.00 47.91 88 ASN A O 1
ATOM 762 N N . ASN A 1 89 ? 8.827 -1.804 -25.686 1.00 37.47 89 ASN A N 1
ATOM 763 C CA . ASN A 1 89 ? 10.066 -2.003 -26.449 1.00 37.47 89 ASN A CA 1
ATOM 764 C C . ASN A 1 89 ? 10.784 -0.669 -26.667 1.00 37.47 89 ASN A C 1
ATOM 766 O O . ASN A 1 89 ? 10.073 0.325 -26.952 1.00 37.47 89 ASN A O 1
#

Sequence (89 aa):
MKNQKESIRKMVSYLNNDEKDGGYWLPNIQRPFVWSEDQIERLFDSIMREYPISTLLVWRTKAEIRHRKFVDNYKQGLRLTDFYVPENN

pLDDT: mean 85.41, std 10.44, range [37.47, 97.06]

InterPro domains:
  IPR004919 GmrSD restriction endonucleases, N-terminal domain [PF03235] (16-67)

Radius of gyration: 15.03 Å; chains: 1; bounding box: 34×23×43 Å

Foldseek 3Di:
DDDDDDDPVVLVVQAPDCVPLHGDWAAPPDDPDDDDPVRVVVVVVCVVVVHDDDDDDDDDDPDDGFTWGDDPDDDPPDDSVVGGDDDDD